Protein AF-A0A2T6ZZ09-F1 (afdb_monomer)

InterPro domains:
  IPR036291 NAD(P)-binding domain superfamily [SSF51735] (23-101)

Mean predicted aligned error: 7.61 Å

Sequence (101 aa):
GSFIATAKMSGHITIIPELQTTAIHSVKGLSVQWAGLPRANSVNEGYLESENSPSSKFSVFRSRSQSCSRERLVNELKGAYLYLASDAAAYTTGTDIIVEG

Organism: Tuber borchii (NCBI:txid42251)

Structure (mmCIF, N/CA/C/O backbone):
data_AF-A0A2T6ZZ09-F1
#
_entry.id   AF-A0A2T6ZZ09-F1
#
loop_
_atom_site.group_PDB
_atom_site.id
_atom_site.type_symbol
_atom_site.label_atom_id
_atom_site.label_alt_id
_atom_site.label_comp_id
_atom_site.label_asym_id
_atom_site.label_entity_id
_atom_site.label_seq_id
_atom_site.pdbx_PDB_ins_code
_atom_site.Cartn_x
_atom_site.Cartn_y
_atom_site.Cartn_z
_atom_site.occupancy
_atom_site.B_iso_or_equiv
_atom_site.auth_seq_id
_atom_site.auth_comp_id
_atom_site.auth_asym_id
_atom_site.auth_atom_id
_atom_site.pdbx_PDB_model_num
ATOM 1 N N . GLY A 1 1 ? -11.482 4.570 1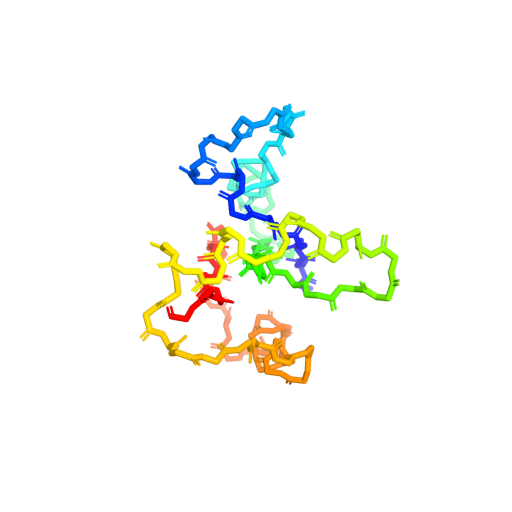0.498 1.00 84.56 1 GLY A N 1
ATOM 2 C CA . GLY A 1 1 ? -11.012 5.296 9.296 1.00 84.56 1 GLY A CA 1
ATOM 3 C C . GLY A 1 1 ? -9.772 4.628 8.731 1.00 84.56 1 GLY A C 1
ATOM 4 O O . GLY A 1 1 ? -9.139 3.860 9.453 1.00 84.56 1 GLY A O 1
ATOM 5 N N . SER A 1 2 ? -9.441 4.885 7.465 1.00 90.06 2 SER A N 1
ATOM 6 C CA . SER A 1 2 ? -8.227 4.371 6.816 1.00 90.06 2 SER A CA 1
ATOM 7 C C . SER A 1 2 ? -7.500 5.516 6.117 1.00 90.06 2 SER A C 1
ATOM 9 O O . SER A 1 2 ? -8.103 6.235 5.323 1.00 90.06 2 SER A O 1
ATOM 11 N N . PHE A 1 3 ? -6.233 5.708 6.459 1.00 91.75 3 PHE A N 1
ATOM 12 C CA . PHE A 1 3 ? -5.316 6.641 5.828 1.00 91.75 3 PHE A CA 1
ATOM 13 C C . PHE A 1 3 ? -4.332 5.850 4.974 1.00 91.75 3 PHE A C 1
ATOM 15 O O . PHE A 1 3 ? -3.683 4.918 5.455 1.00 91.75 3 PHE A O 1
ATOM 22 N N . ILE A 1 4 ? -4.235 6.232 3.705 1.00 93.06 4 ILE A N 1
ATOM 23 C CA . ILE A 1 4 ? -3.389 5.564 2.724 1.00 93.06 4 ILE A CA 1
ATOM 24 C C . ILE A 1 4 ? -2.535 6.634 2.057 1.00 93.06 4 ILE A C 1
ATOM 26 O O . ILE A 1 4 ? -3.071 7.542 1.424 1.00 93.06 4 ILE A O 1
ATOM 30 N N . ALA A 1 5 ? -1.219 6.533 2.210 1.00 91.50 5 ALA A N 1
ATOM 31 C CA . ALA A 1 5 ? -0.268 7.404 1.534 1.00 91.50 5 ALA A CA 1
ATOM 32 C C . ALA A 1 5 ? 0.281 6.725 0.276 1.00 91.50 5 ALA A C 1
ATOM 34 O O . ALA A 1 5 ? 0.653 5.551 0.303 1.00 91.50 5 ALA A O 1
ATOM 35 N N . THR A 1 6 ? 0.389 7.475 -0.815 1.00 88.69 6 THR A N 1
ATOM 36 C CA . THR A 1 6 ? 1.121 7.026 -2.001 1.00 88.69 6 THR A CA 1
ATOM 37 C C . THR A 1 6 ? 2.613 7.224 -1.756 1.00 88.69 6 THR A C 1
ATOM 39 O O . THR A 1 6 ? 3.070 8.343 -1.515 1.00 88.69 6 THR A O 1
ATOM 42 N N . ALA A 1 7 ? 3.364 6.129 -1.769 1.00 86.81 7 ALA A N 1
ATOM 43 C CA . ALA A 1 7 ? 4.813 6.110 -1.660 1.00 86.81 7 ALA A CA 1
ATOM 44 C C . ALA A 1 7 ? 5.441 5.751 -3.013 1.00 86.81 7 ALA A C 1
ATOM 46 O O . ALA A 1 7 ? 4.768 5.293 -3.933 1.00 86.81 7 ALA A O 1
ATOM 47 N N . LYS A 1 8 ? 6.751 5.962 -3.119 1.00 79.38 8 LYS A N 1
ATOM 48 C CA . LYS A 1 8 ? 7.551 5.623 -4.297 1.00 79.38 8 LYS A CA 1
ATOM 49 C C . LYS A 1 8 ? 8.670 4.660 -3.923 1.00 79.38 8 LYS A C 1
ATOM 51 O O . LYS A 1 8 ? 9.115 4.652 -2.773 1.00 79.38 8 LYS A O 1
ATOM 56 N N . MET A 1 9 ? 9.195 3.956 -4.927 1.00 76.00 9 MET A N 1
ATOM 57 C CA . MET A 1 9 ? 10.357 3.064 -4.818 1.00 76.00 9 MET A CA 1
ATOM 58 C C . MET A 1 9 ? 11.563 3.734 -4.156 1.00 76.00 9 MET A C 1
ATOM 60 O O . MET A 1 9 ? 12.321 3.084 -3.437 1.00 76.00 9 MET A O 1
ATOM 64 N N . SER A 1 10 ? 11.706 5.051 -4.354 1.00 72.00 10 SER A N 1
ATOM 65 C CA . SER A 1 10 ? 12.736 5.882 -3.721 1.00 72.00 10 SER A CA 1
ATOM 66 C C . SER A 1 10 ? 12.736 5.788 -2.187 1.00 72.00 10 SER A C 1
ATOM 68 O O . SER A 1 10 ? 13.737 6.097 -1.547 1.00 72.00 10 SER A O 1
ATOM 70 N N . GLY A 1 11 ? 11.634 5.319 -1.591 1.00 74.38 11 GLY A N 1
ATOM 71 C CA . GLY A 1 11 ? 11.511 5.005 -0.173 1.00 74.38 11 GLY A CA 1
ATOM 72 C C . GLY A 1 11 ? 12.242 3.740 0.293 1.00 74.38 11 GLY A C 1
ATOM 73 O O . GLY A 1 11 ? 12.577 3.655 1.473 1.00 74.38 11 GLY A O 1
ATOM 74 N N . HIS A 1 12 ? 12.496 2.785 -0.606 1.00 77.44 12 HIS A N 1
ATOM 75 C CA . HIS A 1 12 ? 13.224 1.538 -0.323 1.00 77.44 12 HIS A CA 1
ATOM 76 C C . HIS A 1 12 ? 14.632 1.533 -0.903 1.00 77.44 12 HIS A C 1
ATOM 78 O O . HIS A 1 12 ? 15.544 0.966 -0.306 1.00 77.44 12 HIS A O 1
ATOM 84 N N . ILE A 1 13 ? 14.808 2.141 -2.076 1.00 76.94 13 ILE A N 1
ATOM 85 C CA . ILE A 1 13 ? 16.068 2.156 -2.817 1.00 76.94 13 ILE A CA 1
ATOM 86 C C . ILE A 1 13 ? 16.376 3.590 -3.221 1.00 76.94 13 ILE A C 1
ATOM 88 O O . ILE A 1 13 ? 15.548 4.269 -3.817 1.00 76.94 13 ILE A O 1
ATOM 92 N N . THR A 1 14 ? 17.595 4.048 -2.957 1.00 75.31 14 THR A N 1
ATOM 93 C CA . THR A 1 14 ? 18.027 5.388 -3.360 1.00 75.31 14 THR A CA 1
ATOM 94 C C . THR A 1 14 ? 18.247 5.450 -4.872 1.00 75.31 14 THR A C 1
ATOM 96 O O . THR A 1 14 ? 19.156 4.809 -5.400 1.00 75.31 14 THR A O 1
ATOM 99 N N . ILE A 1 15 ? 17.441 6.250 -5.574 1.00 68.88 15 ILE A N 1
ATOM 100 C CA . ILE A 1 15 ? 17.554 6.464 -7.022 1.00 68.88 15 ILE A CA 1
ATOM 101 C C . ILE A 1 15 ? 18.306 7.773 -7.270 1.00 68.88 15 ILE A C 1
ATOM 103 O O . ILE A 1 15 ? 17.800 8.853 -6.991 1.00 68.88 15 ILE A O 1
ATOM 107 N N . ILE A 1 16 ? 19.507 7.708 -7.839 1.00 70.88 16 ILE A N 1
ATOM 108 C CA . ILE A 1 16 ? 20.256 8.907 -8.249 1.00 70.88 16 ILE A CA 1
ATOM 109 C C . ILE A 1 16 ? 19.733 9.360 -9.626 1.00 70.88 16 ILE A C 1
ATOM 111 O O . ILE A 1 16 ? 19.642 8.515 -10.520 1.00 70.88 16 ILE A O 1
ATOM 115 N N . PRO A 1 17 ? 19.406 10.652 -9.857 1.00 66.56 17 PRO A N 1
ATOM 116 C CA . PRO A 1 17 ? 19.641 11.837 -9.014 1.00 66.56 17 PRO A CA 1
ATOM 117 C C . PRO A 1 17 ? 18.435 12.298 -8.163 1.00 66.56 17 PRO A C 1
ATOM 119 O O . PRO A 1 17 ? 18.463 13.404 -7.627 1.00 66.56 17 PRO A O 1
ATOM 122 N N . GLU A 1 18 ? 17.354 11.519 -8.069 1.00 65.06 18 GLU A N 1
ATOM 123 C CA . GLU A 1 18 ? 16.151 11.917 -7.324 1.00 65.06 18 GLU A CA 1
ATOM 124 C C . GLU A 1 18 ? 16.351 11.802 -5.803 1.00 65.06 18 GLU A C 1
ATOM 126 O O . GLU A 1 18 ? 16.313 10.724 -5.217 1.00 65.06 18 GLU A O 1
ATOM 131 N N . LEU A 1 19 ? 16.512 12.947 -5.137 1.00 62.69 19 LEU A N 1
ATOM 132 C CA . LEU A 1 19 ? 16.569 13.054 -3.677 1.00 62.69 19 LEU A CA 1
ATOM 133 C C . LEU A 1 19 ? 15.152 13.253 -3.115 1.00 62.69 19 LEU A C 1
ATOM 135 O O . LEU A 1 19 ? 14.716 14.382 -2.898 1.00 62.69 19 LEU A O 1
ATOM 139 N N . GLN A 1 20 ? 14.404 12.165 -2.924 1.00 65.12 20 GLN A N 1
ATOM 140 C CA . GLN A 1 20 ? 13.058 12.198 -2.335 1.00 65.12 20 GLN A CA 1
ATOM 141 C C . GLN A 1 20 ? 13.069 11.673 -0.89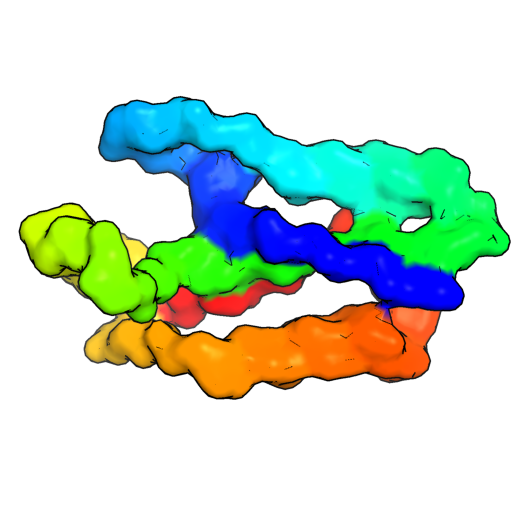5 1.00 65.12 20 GLN A C 1
ATOM 143 O O . GLN A 1 20 ? 13.779 10.725 -0.566 1.00 65.12 20 GLN A O 1
ATOM 148 N N . THR A 1 21 ? 12.274 12.299 -0.028 1.00 62.84 21 THR A N 1
ATOM 149 C CA . THR A 1 21 ? 12.063 11.862 1.356 1.00 62.84 21 THR A CA 1
ATOM 150 C C . THR A 1 21 ? 11.073 10.701 1.422 1.00 62.84 21 THR A C 1
ATOM 152 O O . THR A 1 21 ? 10.140 10.600 0.624 1.00 62.84 21 THR A O 1
ATOM 155 N N . THR A 1 22 ? 11.272 9.795 2.381 1.00 72.06 22 THR A N 1
ATOM 156 C CA . THR A 1 22 ? 10.534 8.530 2.423 1.00 72.06 22 THR A CA 1
ATOM 157 C C . THR A 1 22 ? 9.197 8.692 3.158 1.00 72.06 22 THR A C 1
ATOM 159 O O . THR A 1 22 ? 9.136 8.886 4.371 1.00 72.06 2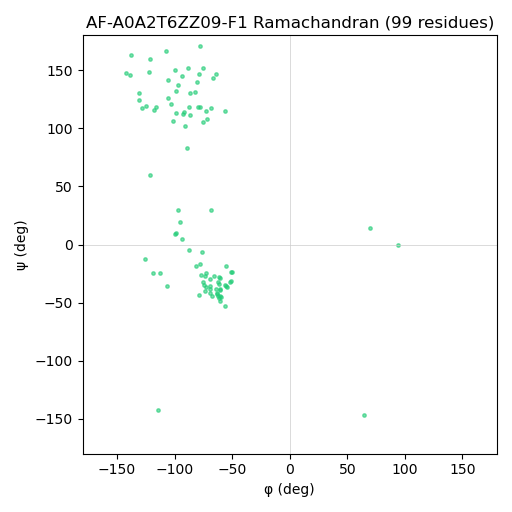2 THR A O 1
ATOM 162 N N . ALA A 1 23 ? 8.083 8.585 2.428 1.00 80.50 23 ALA A N 1
ATOM 163 C CA . ALA A 1 23 ? 6.746 8.558 3.037 1.00 80.50 23 ALA A CA 1
ATOM 164 C C . ALA A 1 23 ? 6.530 7.300 3.905 1.00 80.50 23 ALA A C 1
ATOM 166 O O . ALA A 1 23 ? 5.786 7.331 4.881 1.00 80.50 23 ALA A O 1
ATOM 167 N N . ILE A 1 24 ? 7.231 6.209 3.582 1.00 86.12 24 ILE A N 1
ATOM 168 C CA . ILE A 1 24 ? 7.101 4.890 4.218 1.00 86.12 24 ILE A CA 1
ATOM 169 C C . ILE A 1 24 ? 7.430 4.948 5.712 1.00 86.12 24 ILE A C 1
ATOM 171 O O . ILE A 1 24 ? 6.674 4.448 6.547 1.00 86.12 24 ILE A O 1
ATOM 175 N N . HIS A 1 25 ? 8.560 5.563 6.070 1.00 86.88 25 HIS A N 1
ATOM 176 C CA . HIS A 1 25 ? 8.980 5.618 7.469 1.00 86.88 25 HIS A CA 1
ATOM 177 C C . HIS A 1 25 ? 8.058 6.531 8.288 1.00 86.88 25 HIS A C 1
ATOM 179 O O . HIS A 1 25 ? 7.689 6.195 9.413 1.00 86.88 25 HIS A O 1
ATOM 185 N N . SER A 1 26 ? 7.615 7.641 7.691 1.00 87.94 26 SER A N 1
ATOM 186 C CA . SER A 1 26 ? 6.641 8.550 8.297 1.00 87.94 26 SER A CA 1
ATOM 187 C C . SER A 1 26 ? 5.320 7.843 8.605 1.00 87.94 26 SER A C 1
ATOM 189 O O . SER A 1 26 ? 4.809 7.970 9.713 1.00 87.94 26 SER A O 1
ATOM 191 N N . VAL A 1 27 ? 4.799 7.036 7.673 1.00 90.69 27 VAL A N 1
ATOM 192 C CA . VAL A 1 27 ? 3.566 6.254 7.872 1.00 90.69 27 VAL A CA 1
ATOM 193 C C . VAL A 1 27 ? 3.723 5.207 8.974 1.00 90.69 27 VAL A C 1
ATOM 195 O O . VAL A 1 27 ? 2.806 5.031 9.775 1.00 90.69 27 VAL A O 1
ATOM 198 N N . LYS A 1 28 ? 4.886 4.554 9.081 1.00 89.56 28 LYS A N 1
ATOM 199 C CA . LYS A 1 28 ? 5.165 3.634 10.195 1.00 89.56 28 LYS A CA 1
ATOM 200 C C . LYS A 1 28 ? 5.122 4.345 11.546 1.00 89.56 28 LYS A C 1
ATOM 202 O O . LYS A 1 28 ? 4.458 3.853 12.454 1.00 89.56 28 LYS A O 1
ATOM 207 N N . GLY A 1 29 ? 5.747 5.514 11.676 1.00 89.12 29 GLY A N 1
ATOM 208 C CA . GLY A 1 29 ? 5.649 6.319 12.901 1.00 89.12 29 GLY A CA 1
ATOM 209 C C . GLY A 1 29 ? 4.205 6.731 13.211 1.00 89.12 29 GLY A C 1
ATOM 210 O O . GLY A 1 29 ? 3.728 6.563 14.335 1.00 89.12 29 GLY A O 1
ATOM 211 N N . LEU A 1 30 ? 3.478 7.176 12.184 1.00 88.94 30 LEU A N 1
ATOM 212 C CA . LEU A 1 30 ? 2.073 7.570 12.279 1.00 88.94 30 LEU A CA 1
ATOM 213 C C . LEU A 1 30 ? 1.176 6.412 12.743 1.00 88.94 30 LEU A C 1
ATOM 215 O O . LEU A 1 30 ? 0.268 6.620 13.540 1.00 88.94 30 LEU A O 1
ATOM 219 N N . SER A 1 31 ? 1.451 5.185 12.290 1.00 89.69 31 SER A N 1
ATOM 220 C CA . SER A 1 31 ? 0.676 3.994 12.660 1.00 89.69 31 SER A CA 1
ATOM 221 C C . SER A 1 31 ? 0.726 3.685 14.158 1.00 89.69 31 SER A C 1
ATOM 223 O O . SER A 1 31 ? -0.262 3.210 14.716 1.00 89.69 31 SER A O 1
ATOM 225 N N . VAL A 1 32 ? 1.845 4.003 14.818 1.00 89.31 32 VAL A N 1
ATOM 226 C CA . VAL A 1 32 ? 2.004 3.865 16.273 1.00 89.31 32 VAL A CA 1
ATOM 227 C C . VAL A 1 32 ? 1.335 5.032 16.990 1.00 89.31 32 VAL A C 1
ATOM 229 O O . VAL A 1 32 ? 0.623 4.827 17.969 1.00 89.31 32 VAL A O 1
ATOM 232 N N . GLN A 1 33 ? 1.515 6.258 16.489 1.00 89.00 33 GLN A N 1
ATOM 233 C CA . GLN A 1 33 ? 0.892 7.450 17.069 1.00 89.00 33 GLN A CA 1
ATOM 234 C C . GLN A 1 33 ? -0.641 7.382 17.026 1.00 89.00 33 GLN A C 1
ATOM 236 O O . GLN A 1 33 ? -1.314 7.881 17.925 1.00 89.00 33 GLN A O 1
ATOM 241 N N . TRP A 1 34 ? -1.193 6.764 15.984 1.00 88.94 34 TRP A N 1
ATOM 242 C CA . TRP A 1 34 ? -2.628 6.571 15.794 1.00 88.94 34 TRP A CA 1
ATOM 243 C C . TR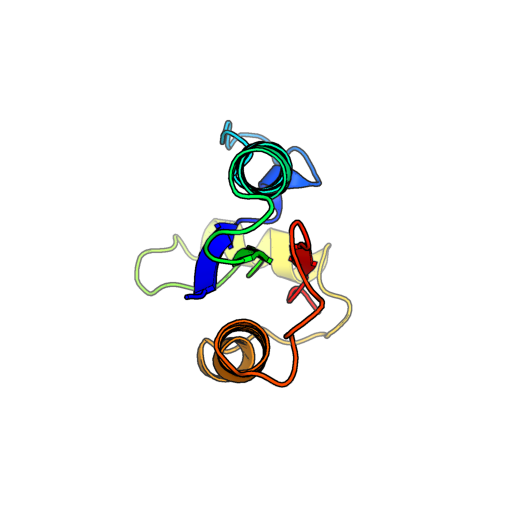P A 1 34 ? -3.120 5.208 16.285 1.00 88.94 34 TRP A C 1
ATOM 245 O O . TRP A 1 34 ? -4.205 4.774 15.896 1.00 88.94 34 TRP A O 1
ATOM 255 N N . ALA A 1 35 ? -2.365 4.529 17.154 1.00 78.00 35 ALA A N 1
ATOM 256 C CA . ALA A 1 35 ? -2.830 3.304 17.789 1.00 78.00 35 ALA A CA 1
ATOM 257 C C . ALA A 1 35 ? -4.162 3.565 18.528 1.00 78.00 35 ALA A C 1
ATOM 259 O O . ALA A 1 35 ? -4.222 4.350 19.471 1.00 78.00 35 ALA A O 1
ATOM 260 N N . GLY A 1 36 ? -5.245 2.932 18.059 1.00 72.62 36 GLY A N 1
ATOM 261 C CA . GLY A 1 36 ? -6.615 3.136 18.559 1.00 72.62 36 GLY A CA 1
ATOM 262 C C . GLY A 1 36 ? -7.467 4.169 17.796 1.00 72.62 36 GLY A C 1
ATOM 263 O O . GLY A 1 36 ? -8.629 4.358 18.144 1.00 72.62 36 GLY A O 1
ATOM 264 N N . LEU A 1 37 ? -6.927 4.817 16.756 1.00 82.62 37 LEU A N 1
ATOM 265 C CA . LEU A 1 37 ? -7.607 5.785 15.878 1.00 82.62 37 LEU A CA 1
ATOM 266 C C . LEU A 1 37 ? -7.704 5.213 14.425 1.00 82.62 37 LEU A C 1
ATOM 268 O O . LEU A 1 37 ? -7.995 4.018 14.300 1.00 82.62 37 LEU A O 1
ATOM 272 N N . PRO A 1 38 ? -7.567 5.966 13.296 1.00 84.44 38 PRO A N 1
ATOM 273 C CA . PRO A 1 38 ? -7.599 5.356 11.969 1.00 84.44 38 PRO A CA 1
ATOM 274 C C . PRO A 1 38 ? -6.294 4.613 11.650 1.00 84.44 38 PRO A C 1
ATOM 276 O O . PRO A 1 38 ? -5.212 4.982 12.099 1.00 84.44 38 PRO A O 1
ATOM 279 N N . ARG A 1 39 ? -6.406 3.584 10.807 1.00 90.56 39 ARG A N 1
ATOM 280 C CA . ARG A 1 39 ? -5.265 2.820 10.278 1.00 90.56 39 ARG A CA 1
ATOM 281 C C . ARG A 1 39 ? -4.429 3.711 9.361 1.00 90.56 39 ARG A C 1
ATOM 283 O O . ARG A 1 39 ? -5.014 4.493 8.616 1.00 90.56 39 ARG A O 1
ATOM 290 N N . ALA A 1 40 ? -3.106 3.564 9.370 1.00 92.38 40 ALA A N 1
ATOM 291 C CA . ALA A 1 40 ? -2.203 4.306 8.487 1.00 92.38 40 ALA A CA 1
ATOM 292 C C . ALA A 1 40 ? -1.319 3.334 7.704 1.00 92.38 40 ALA A C 1
ATOM 294 O O . ALA A 1 40 ? -0.568 2.579 8.310 1.00 92.38 40 ALA A O 1
ATOM 295 N N . ASN A 1 41 ? -1.409 3.347 6.375 1.00 93.56 41 ASN A N 1
ATOM 296 C CA . ASN A 1 41 ? -0.659 2.453 5.489 1.00 93.56 41 ASN A CA 1
ATOM 297 C C . ASN A 1 41 ? -0.117 3.213 4.274 1.00 93.56 41 ASN A C 1
ATOM 299 O O . ASN A 1 41 ? -0.576 4.317 3.970 1.00 93.56 41 ASN A O 1
ATOM 303 N N . SER A 1 42 ? 0.851 2.627 3.574 1.00 92.50 42 SER A N 1
ATOM 304 C CA . SER A 1 42 ? 1.360 3.151 2.309 1.00 92.50 42 SER A CA 1
ATOM 305 C C . SER A 1 42 ? 1.219 2.145 1.170 1.00 92.50 42 SER A C 1
ATOM 307 O O . SER A 1 42 ? 1.259 0.930 1.370 1.00 92.50 42 SER A O 1
ATOM 309 N N . VAL A 1 43 ? 1.013 2.669 -0.036 1.00 91.50 43 VAL A N 1
ATOM 310 C CA . VAL A 1 43 ? 1.070 1.906 -1.285 1.00 91.50 43 VAL A CA 1
ATOM 311 C C . VAL A 1 43 ? 2.213 2.468 -2.099 1.00 91.50 43 VAL A C 1
ATOM 313 O O . VAL A 1 43 ? 2.192 3.644 -2.462 1.00 91.50 43 VAL A O 1
ATOM 316 N N . ASN A 1 44 ? 3.195 1.628 -2.383 1.00 87.94 44 ASN A N 1
ATOM 317 C CA . ASN A 1 44 ? 4.298 1.967 -3.249 1.00 87.94 44 ASN A CA 1
ATOM 318 C C . ASN A 1 44 ? 3.979 1.549 -4.689 1.00 87.94 44 ASN A C 1
ATOM 320 O O . ASN A 1 44 ? 3.872 0.362 -5.001 1.00 87.94 44 ASN A O 1
ATOM 324 N N . GLU A 1 45 ? 3.814 2.547 -5.552 1.00 79.31 45 GLU A N 1
ATOM 325 C CA . GLU A 1 45 ? 3.430 2.380 -6.956 1.00 79.31 45 GLU A CA 1
ATOM 326 C C . GLU A 1 45 ? 4.610 2.159 -7.915 1.00 79.31 45 GLU A C 1
ATOM 328 O O . GLU A 1 45 ? 4.399 1.904 -9.101 1.00 79.31 45 GLU A O 1
ATOM 333 N N . GLY A 1 46 ? 5.849 2.238 -7.421 1.00 73.38 46 GLY A N 1
ATOM 334 C CA . GLY A 1 46 ? 7.038 2.113 -8.257 1.00 73.38 46 GLY A CA 1
ATOM 335 C C . GLY A 1 46 ? 7.180 3.231 -9.287 1.00 73.38 46 GLY A C 1
ATOM 336 O O . GLY A 1 46 ? 6.828 4.386 -9.045 1.00 73.38 46 GLY A O 1
ATOM 337 N N . TYR A 1 47 ? 7.747 2.884 -10.443 1.00 67.50 47 TYR A N 1
ATOM 338 C CA . TYR A 1 47 ? 7.903 3.802 -11.569 1.00 67.50 47 TYR A CA 1
ATOM 339 C C . TYR A 1 47 ? 6.681 3.695 -12.490 1.00 67.50 47 TYR A C 1
ATOM 341 O O . TYR A 1 47 ? 6.556 2.742 -13.261 1.00 67.50 47 TYR A O 1
ATOM 349 N N . LEU A 1 48 ? 5.769 4.662 -12.386 1.00 67.81 48 LEU A N 1
ATOM 350 C CA . LEU A 1 48 ? 4.567 4.746 -13.214 1.00 67.81 48 LEU A CA 1
ATOM 351 C C . LEU A 1 48 ? 4.783 5.730 -14.373 1.00 67.81 48 LEU A C 1
ATOM 353 O O . LEU A 1 48 ? 5.242 6.855 -14.154 1.00 67.81 48 LEU A O 1
ATOM 357 N N . GLU A 1 49 ? 4.437 5.330 -15.599 1.00 60.47 49 GLU A N 1
ATOM 358 C CA . GLU A 1 49 ? 4.413 6.254 -16.735 1.00 60.47 49 GLU A CA 1
ATOM 359 C C . GLU A 1 49 ? 3.222 7.196 -16.559 1.00 60.47 49 GLU A C 1
ATOM 361 O O . GLU A 1 49 ? 2.059 6.806 -16.650 1.00 60.47 49 GLU A O 1
ATOM 366 N N . SER A 1 50 ? 3.520 8.447 -16.232 1.00 59.06 50 SER A N 1
ATOM 367 C CA . SER A 1 50 ? 2.546 9.532 -16.270 1.00 59.06 50 SER A CA 1
ATOM 368 C C . SER A 1 50 ? 2.749 10.311 -17.566 1.00 59.06 50 SER A C 1
ATOM 370 O O . SER A 1 50 ? 3.885 10.420 -18.034 1.00 59.06 50 SER A O 1
ATOM 372 N N . GLU A 1 51 ? 1.686 10.906 -18.113 1.00 55.97 51 GLU A N 1
ATOM 373 C CA . GLU A 1 51 ? 1.734 11.750 -19.325 1.00 55.97 51 GLU A CA 1
ATOM 374 C C . GLU A 1 51 ? 2.809 12.851 -19.263 1.00 55.97 51 GLU A C 1
ATOM 376 O O . GLU A 1 51 ? 3.302 13.300 -20.291 1.00 55.97 51 GLU A O 1
ATOM 381 N N . ASN A 1 52 ? 3.220 13.254 -18.057 1.00 57.31 52 ASN A N 1
ATOM 382 C CA . ASN A 1 52 ? 4.231 14.288 -17.832 1.00 57.31 52 ASN A CA 1
ATOM 383 C C . ASN A 1 52 ? 5.665 13.751 -17.654 1.00 57.31 52 ASN A C 1
ATOM 385 O O . ASN A 1 52 ? 6.570 14.518 -17.317 1.00 57.31 52 ASN A O 1
ATOM 389 N N . SER A 1 53 ? 5.897 12.445 -17.809 1.00 58.25 53 SER A N 1
ATOM 390 C CA . SER A 1 53 ? 7.220 11.850 -17.598 1.00 58.25 53 SER A CA 1
ATOM 391 C C . SER A 1 53 ? 8.079 11.910 -18.874 1.00 58.25 53 SER A C 1
ATOM 393 O O . SER A 1 53 ? 7.617 11.544 -19.953 1.00 58.25 53 SER A O 1
ATOM 395 N N . PRO A 1 54 ? 9.340 12.388 -18.803 1.00 57.50 54 PRO A N 1
ATOM 396 C CA . PRO A 1 54 ? 10.213 12.420 -19.969 1.00 57.50 54 PRO A CA 1
ATOM 397 C C . PRO A 1 54 ? 10.582 10.988 -20.376 1.00 57.50 54 PRO A C 1
ATOM 399 O O . PRO A 1 54 ? 11.264 10.275 -19.634 1.00 57.50 54 PRO A O 1
ATOM 402 N N . SER A 1 55 ? 10.170 10.601 -21.584 1.00 57.06 55 SER A N 1
ATOM 403 C CA . SER A 1 55 ? 10.317 9.262 -22.179 1.00 57.06 55 SER A CA 1
ATOM 404 C C . SER A 1 55 ? 11.736 8.669 -22.114 1.00 57.06 55 SER A C 1
ATOM 406 O O . SER A 1 55 ? 11.906 7.449 -22.102 1.00 57.06 55 SER A O 1
ATOM 408 N N . SER A 1 56 ? 12.777 9.504 -22.010 1.00 54.09 56 SER A N 1
ATOM 409 C CA . SER A 1 56 ? 14.173 9.053 -21.954 1.00 54.09 56 SER A CA 1
ATOM 410 C C . SER A 1 5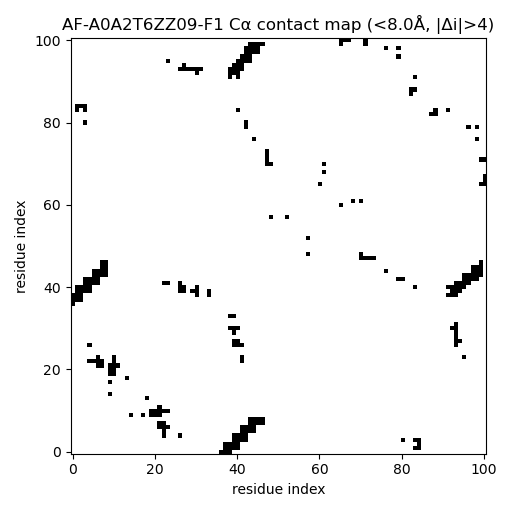6 ? 14.545 8.323 -20.656 1.00 54.09 56 SER A C 1
ATOM 412 O O . SER A 1 56 ? 15.298 7.350 -20.712 1.00 54.09 56 SER A O 1
ATOM 414 N N . LYS A 1 57 ? 13.996 8.721 -19.496 1.00 55.12 57 LYS A N 1
ATOM 415 C CA . LYS A 1 57 ? 14.282 8.066 -18.200 1.00 55.12 57 LYS A CA 1
ATOM 416 C C . LYS A 1 57 ? 13.603 6.702 -18.076 1.00 55.12 57 LYS A C 1
ATOM 418 O O . LYS A 1 57 ? 14.104 5.817 -17.384 1.00 55.12 57 LYS A O 1
ATOM 423 N N . PHE A 1 58 ? 12.490 6.534 -18.783 1.00 56.12 58 PHE A N 1
ATOM 424 C CA . PHE A 1 58 ? 11.640 5.354 -18.708 1.00 56.12 58 PHE A CA 1
ATOM 425 C C . PHE A 1 58 ? 12.318 4.110 -19.302 1.00 56.12 58 PHE A C 1
ATOM 427 O O . PHE A 1 58 ? 12.314 3.035 -18.704 1.00 56.12 58 PHE A O 1
ATOM 434 N N . SER A 1 59 ? 13.003 4.279 -20.437 1.00 54.94 59 SER A N 1
ATOM 435 C CA . SER A 1 59 ? 13.670 3.188 -21.165 1.00 54.94 59 SER A CA 1
ATOM 436 C C . SER A 1 59 ? 14.764 2.464 -20.361 1.00 54.94 59 SER A C 1
ATOM 438 O O . SER A 1 59 ? 14.871 1.238 -20.419 1.00 54.94 59 SER A O 1
ATOM 440 N N . VAL A 1 60 ? 15.551 3.202 -19.570 1.00 57.94 60 VAL A N 1
ATOM 441 C CA . VAL A 1 60 ? 16.660 2.648 -18.772 1.00 57.94 60 VAL A CA 1
ATOM 442 C C . VAL A 1 60 ? 16.140 1.847 -17.580 1.00 57.94 60 VAL A C 1
ATOM 444 O O . VAL A 1 60 ? 16.718 0.819 -17.228 1.00 57.94 60 VAL A O 1
ATOM 447 N N . PHE A 1 61 ? 15.042 2.295 -16.970 1.00 57.03 61 PHE A N 1
ATOM 448 C CA . PHE A 1 61 ? 14.425 1.609 -15.838 1.00 57.03 61 PHE A CA 1
ATOM 449 C C . PHE A 1 61 ? 13.690 0.333 -16.284 1.00 57.03 61 PHE A C 1
ATOM 451 O O . PHE A 1 61 ? 13.850 -0.722 -15.666 1.00 57.03 61 PHE A O 1
ATOM 458 N N . ARG A 1 62 ? 12.995 0.397 -17.431 1.00 57.00 62 ARG A N 1
ATOM 459 C CA . ARG A 1 62 ? 12.316 -0.737 -18.085 1.00 57.00 62 ARG A CA 1
ATOM 460 C C . ARG A 1 62 ? 13.256 -1.923 -18.342 1.00 57.00 62 ARG A C 1
ATOM 462 O O . ARG A 1 62 ? 12.849 -3.069 -18.217 1.00 57.00 62 ARG A O 1
ATOM 469 N N . SER A 1 63 ? 14.522 -1.658 -18.679 1.00 53.59 63 SER A N 1
ATOM 470 C CA . SER A 1 63 ? 15.509 -2.703 -18.994 1.00 53.59 63 SER A CA 1
ATOM 471 C C . SER A 1 63 ? 16.159 -3.359 -17.767 1.00 53.59 63 SER A C 1
ATOM 473 O O . SER A 1 63 ? 16.784 -4.408 -17.927 1.00 53.59 63 SER A O 1
ATOM 475 N N . ARG A 1 64 ? 16.098 -2.743 -16.579 1.00 54.69 64 ARG A N 1
ATOM 476 C CA . ARG A 1 64 ? 16.924 -3.146 -15.424 1.00 54.69 64 ARG A CA 1
ATOM 477 C C . ARG A 1 64 ? 16.143 -3.608 -14.199 1.00 54.69 64 ARG A C 1
ATOM 479 O O . ARG A 1 64 ? 16.717 -4.345 -13.405 1.00 54.69 64 ARG A O 1
ATOM 486 N N . SER A 1 65 ? 14.890 -3.184 -14.038 1.00 55.41 65 SER A N 1
ATOM 487 C CA . SER A 1 65 ? 14.243 -3.224 -12.717 1.00 55.41 65 SER A CA 1
ATOM 488 C C . SER A 1 65 ? 12.901 -3.956 -12.656 1.00 55.41 65 SER A C 1
ATOM 490 O O . SER A 1 65 ? 12.426 -4.201 -11.554 1.00 55.41 65 SER A O 1
ATOM 492 N N . GLN A 1 66 ? 12.273 -4.296 -13.786 1.00 59.19 66 GLN A N 1
ATOM 493 C CA . GLN A 1 66 ? 10.946 -4.926 -13.789 1.00 59.19 66 GLN A CA 1
ATOM 494 C C . GLN A 1 66 ? 11.041 -6.430 -14.062 1.00 59.19 66 GLN A C 1
ATOM 496 O O . GLN A 1 66 ? 11.533 -6.849 -15.111 1.00 59.19 66 GLN A O 1
ATOM 501 N N . SER A 1 67 ? 10.545 -7.239 -13.120 1.00 56.28 67 SER A N 1
ATOM 502 C CA . SER A 1 67 ? 10.482 -8.701 -13.273 1.00 56.28 67 SER A CA 1
ATOM 503 C C . SER A 1 67 ? 9.372 -9.097 -14.246 1.00 56.28 67 SER A C 1
ATOM 505 O O . SER A 1 67 ? 9.518 -10.029 -15.036 1.00 56.28 67 SER A O 1
ATOM 507 N N . CYS A 1 68 ? 8.273 -8.340 -14.243 1.00 57.34 68 CYS A N 1
ATOM 508 C CA . CYS A 1 68 ? 7.292 -8.370 -15.318 1.00 57.34 68 CYS A CA 1
ATOM 509 C C . CYS A 1 68 ? 7.831 -7.565 -16.503 1.00 57.34 68 CYS A C 1
ATOM 511 O O . CYS A 1 68 ? 8.007 -6.360 -16.394 1.00 57.34 68 CYS A O 1
ATOM 513 N N . SER A 1 69 ? 8.044 -8.188 -17.663 1.00 60.59 69 SER A N 1
ATOM 514 C CA . SER A 1 69 ? 8.512 -7.519 -18.894 1.00 60.59 69 SER A CA 1
ATOM 515 C C . SER A 1 69 ? 7.487 -6.547 -19.519 1.00 60.59 69 SER A C 1
ATOM 517 O O . SER A 1 69 ? 7.439 -6.386 -20.739 1.00 60.59 69 SER A O 1
ATOM 519 N N . ARG A 1 70 ? 6.622 -5.934 -18.705 1.00 66.25 70 ARG A N 1
ATOM 520 C CA . ARG A 1 70 ? 5.551 -5.020 -19.091 1.00 66.25 70 ARG A CA 1
ATOM 521 C C . ARG A 1 70 ? 5.424 -3.899 -18.067 1.00 66.25 70 ARG A C 1
ATOM 523 O O . ARG A 1 70 ? 5.561 -4.118 -16.869 1.00 66.25 70 ARG A O 1
ATOM 530 N N . GLU A 1 71 ? 5.040 -2.730 -18.558 1.00 63.62 71 GLU A N 1
ATOM 531 C CA . GLU A 1 71 ? 4.596 -1.621 -17.727 1.00 63.62 71 GLU A CA 1
ATOM 532 C C . GLU A 1 71 ? 3.318 -1.923 -16.957 1.00 63.62 71 GLU A C 1
ATOM 534 O O . GLU A 1 71 ? 2.405 -2.625 -17.419 1.00 63.62 71 GLU A O 1
ATOM 539 N N . ARG A 1 72 ? 3.272 -1.326 -15.769 1.00 66.31 72 ARG A N 1
ATOM 540 C CA . ARG A 1 72 ? 2.110 -1.348 -14.902 1.00 66.31 72 ARG A CA 1
ATOM 541 C C . ARG A 1 72 ? 1.101 -0.302 -15.352 1.00 66.31 72 ARG A C 1
ATOM 543 O O . ARG A 1 72 ? 1.465 0.822 -15.686 1.00 66.31 72 ARG A O 1
ATOM 550 N N . LEU A 1 73 ? -0.178 -0.655 -15.314 1.00 74.00 73 LEU A N 1
ATOM 551 C CA . LEU A 1 73 ? -1.272 0.277 -15.576 1.00 74.00 73 LEU A CA 1
ATOM 552 C C . LEU A 1 73 ? -1.774 0.869 -14.257 1.00 74.00 73 LEU A C 1
ATOM 554 O O . LEU A 1 73 ? -1.910 0.151 -13.269 1.00 74.00 73 LEU A O 1
ATOM 558 N N . VAL A 1 74 ? -2.183 2.143 -14.253 1.00 76.25 74 VAL A N 1
ATOM 559 C CA . VAL A 1 74 ? -2.820 2.793 -13.080 1.00 76.25 74 VAL A CA 1
ATOM 560 C C . VAL A 1 74 ? -3.997 1.970 -12.540 1.00 76.25 74 VAL A C 1
ATOM 562 O O . VAL A 1 74 ? -4.259 1.919 -11.340 1.00 76.25 74 VAL A O 1
ATOM 565 N N . ASN A 1 75 ? -4.699 1.262 -13.427 1.00 82.94 75 ASN A N 1
ATOM 566 C CA . ASN A 1 75 ? -5.807 0.385 -13.062 1.00 82.94 75 ASN A CA 1
ATOM 567 C C . ASN A 1 75 ? -5.402 -0.772 -12.134 1.00 82.94 75 ASN A C 1
ATOM 569 O O . ASN A 1 75 ? -6.232 -1.219 -11.346 1.00 82.94 75 ASN A O 1
ATOM 573 N N . GLU A 1 76 ? -4.153 -1.227 -12.188 1.00 83.69 76 GLU A N 1
ATOM 574 C CA . GLU A 1 76 ? -3.645 -2.350 -11.392 1.00 83.69 76 GLU A CA 1
ATOM 575 C C . GLU A 1 76 ? -3.342 -1.942 -9.938 1.00 83.69 76 GLU A C 1
ATOM 577 O O . GLU A 1 76 ? -3.281 -2.799 -9.060 1.00 83.69 76 GLU A O 1
ATOM 582 N N . LEU A 1 77 ? -3.235 -0.638 -9.645 1.00 85.69 77 LEU A N 1
ATOM 583 C CA . LEU A 1 77 ? -3.062 -0.115 -8.281 1.00 85.69 77 LEU A CA 1
ATOM 584 C C . LEU A 1 77 ? -4.367 -0.120 -7.477 1.00 85.69 77 LEU A C 1
ATOM 586 O O . LEU A 1 77 ? -4.345 -0.215 -6.249 1.00 85.69 77 LEU A O 1
ATOM 590 N N . LYS A 1 78 ? -5.517 -0.051 -8.159 1.00 90.38 78 LYS A N 1
ATOM 591 C CA . LYS A 1 78 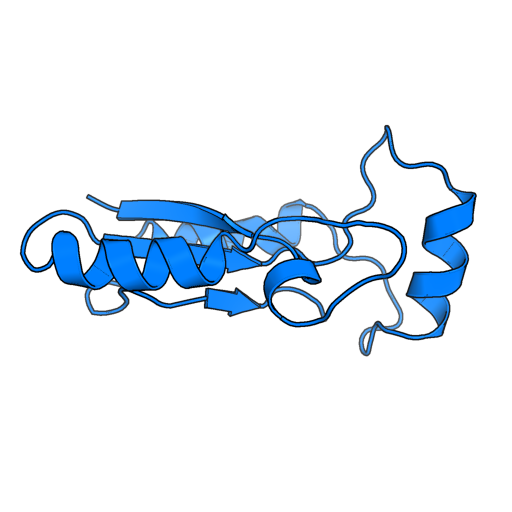? -6.844 0.082 -7.532 1.00 90.38 78 LYS A CA 1
ATOM 592 C C . LYS A 1 78 ? -7.123 -1.022 -6.511 1.00 90.38 78 LYS A C 1
ATOM 594 O O . LYS A 1 78 ? -7.722 -0.745 -5.478 1.00 90.38 78 LYS A O 1
ATOM 599 N N . GLY A 1 79 ? -6.653 -2.245 -6.768 1.00 91.12 79 GLY A N 1
ATOM 600 C CA . GLY A 1 79 ? 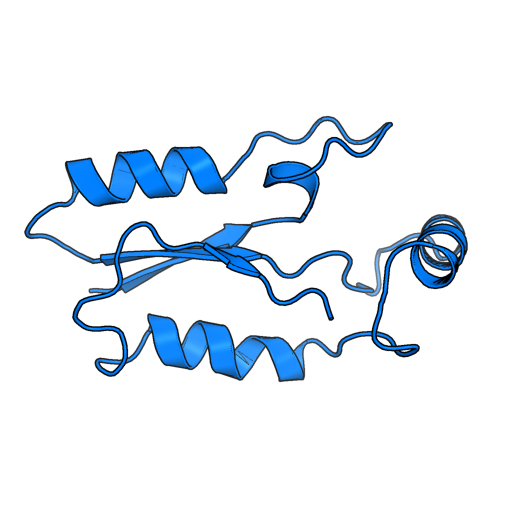-6.817 -3.377 -5.852 1.00 91.12 79 GLY A CA 1
ATOM 601 C C . GLY A 1 79 ? -6.112 -3.175 -4.508 1.00 91.12 79 GLY A C 1
ATOM 602 O O . GLY A 1 79 ? -6.703 -3.450 -3.467 1.00 91.12 79 GLY A O 1
ATOM 603 N N . ALA A 1 80 ? -4.890 -2.631 -4.512 1.00 91.88 80 ALA A N 1
ATOM 604 C CA . ALA A 1 80 ? -4.133 -2.371 -3.286 1.00 91.88 80 ALA A CA 1
ATOM 605 C C . ALA A 1 80 ? -4.790 -1.270 -2.439 1.00 91.88 80 ALA A C 1
ATOM 607 O O . ALA A 1 80 ? -4.967 -1.433 -1.231 1.00 91.88 80 ALA A O 1
ATOM 608 N N . TYR A 1 81 ? -5.227 -0.182 -3.083 1.00 92.38 81 TYR A N 1
ATOM 609 C CA . TYR A 1 81 ? -5.978 0.879 -2.409 1.00 92.38 81 TYR A CA 1
ATOM 610 C C . TYR A 1 81 ? -7.314 0.376 -1.866 1.00 92.38 81 TYR A C 1
ATOM 612 O O . TYR A 1 81 ? -7.660 0.686 -0.729 1.00 92.38 81 TYR A O 1
ATOM 620 N N . LEU A 1 82 ? -8.049 -0.431 -2.638 1.00 94.19 82 LEU A N 1
ATOM 621 C CA . LEU A 1 82 ? -9.318 -1.005 -2.198 1.00 94.19 82 LEU A CA 1
ATOM 622 C C . LEU A 1 82 ? -9.125 -1.926 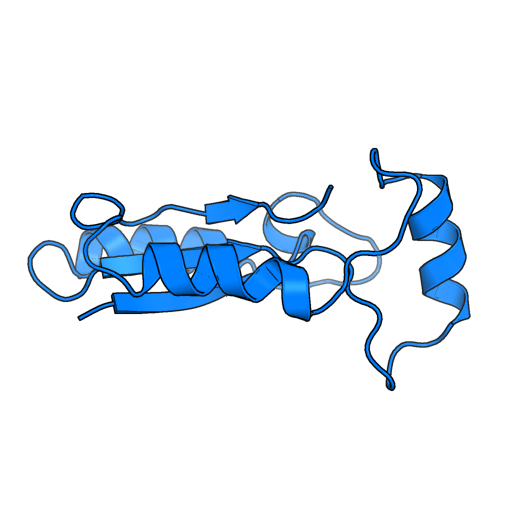-0.988 1.00 94.19 82 LEU A C 1
ATOM 624 O O . LEU A 1 82 ? -9.877 -1.814 -0.023 1.00 94.19 82 LEU A O 1
ATOM 628 N N . TYR A 1 83 ? -8.099 -2.784 -1.001 1.00 93.56 83 TYR A N 1
ATOM 629 C CA . TYR A 1 83 ? -7.768 -3.652 0.128 1.00 93.56 83 TYR A CA 1
ATOM 630 C C . TYR A 1 83 ? -7.536 -2.839 1.408 1.00 93.56 83 TYR A C 1
ATOM 632 O O . TYR A 1 83 ? -8.215 -3.075 2.407 1.00 93.56 83 TYR A O 1
ATOM 640 N N . LEU A 1 84 ? -6.658 -1.831 1.356 1.00 92.81 84 LEU A N 1
ATOM 641 C CA . LEU A 1 84 ? -6.326 -0.988 2.510 1.00 92.81 84 LEU A CA 1
ATOM 642 C C . LEU A 1 84 ? -7.476 -0.074 2.955 1.00 92.81 84 LEU A C 1
ATOM 644 O O . LEU A 1 84 ? -7.576 0.266 4.137 1.00 92.81 84 LEU A O 1
ATOM 648 N N . ALA A 1 85 ? -8.338 0.347 2.031 1.00 92.88 85 ALA A N 1
ATOM 649 C CA . ALA A 1 85 ? -9.511 1.155 2.350 1.00 92.88 85 ALA A CA 1
ATOM 650 C C . ALA A 1 85 ? -10.618 0.314 3.002 1.00 92.88 85 ALA A C 1
ATOM 652 O O . ALA A 1 85 ? -11.351 0.818 3.853 1.00 92.88 85 ALA A O 1
ATOM 653 N N . SER A 1 86 ? -10.726 -0.960 2.620 1.00 92.94 86 SER A N 1
ATOM 654 C CA . SER A 1 86 ? -11.758 -1.880 3.098 1.00 92.94 86 SER A CA 1
ATOM 655 C C . SER A 1 86 ? -11.486 -2.440 4.502 1.00 92.94 86 SER A C 1
ATOM 657 O O . SER A 1 86 ? -10.398 -2.309 5.077 1.00 92.94 86 SER A O 1
ATOM 659 N N . ASP A 1 87 ? -12.485 -3.126 5.053 1.00 90.06 87 ASP A N 1
ATOM 660 C CA . ASP A 1 87 ? -12.362 -3.864 6.314 1.00 90.06 87 ASP A CA 1
ATOM 661 C C . ASP A 1 87 ? -11.604 -5.193 6.161 1.00 90.06 87 ASP A C 1
ATOM 663 O O . ASP A 1 87 ? -11.240 -5.806 7.162 1.00 90.06 87 ASP A O 1
ATOM 667 N N . ALA A 1 88 ? -11.260 -5.610 4.934 1.00 91.81 88 ALA A N 1
ATOM 668 C CA . ALA A 1 88 ? -10.390 -6.770 4.717 1.00 91.81 88 ALA A CA 1
ATOM 669 C C . ALA A 1 88 ? -8.998 -6.573 5.347 1.00 91.81 88 ALA A C 1
ATOM 671 O O . ALA A 1 88 ? -8.372 -7.531 5.789 1.00 91.81 88 ALA A O 1
ATOM 672 N N . ALA A 1 89 ? -8.542 -5.321 5.446 1.00 90.56 89 ALA A N 1
ATOM 673 C CA . ALA A 1 89 ? -7.285 -4.932 6.075 1.00 90.56 89 ALA A CA 1
ATOM 674 C C . ALA A 1 89 ? -7.469 -4.451 7.531 1.00 90.56 89 ALA A C 1
ATOM 676 O O . ALA A 1 89 ? -6.761 -3.547 7.984 1.00 90.56 89 ALA A O 1
ATOM 677 N N . ALA A 1 90 ? -8.470 -4.953 8.269 1.00 87.94 90 ALA A N 1
ATOM 678 C CA . ALA A 1 90 ? -8.819 -4.444 9.606 1.00 87.94 90 ALA A CA 1
ATOM 679 C C . ALA A 1 90 ? -7.645 -4.475 10.601 1.00 87.94 90 ALA A C 1
ATOM 681 O O . ALA A 1 90 ? -7.500 -3.562 11.409 1.00 87.94 90 ALA A O 1
ATOM 682 N N . TYR A 1 91 ? -6.779 -5.486 10.501 1.00 88.88 91 TYR A N 1
ATOM 683 C CA . TYR A 1 91 ? -5.595 -5.635 11.352 1.00 88.88 91 TYR A CA 1
ATOM 684 C C . TYR A 1 91 ? -4.295 -5.163 10.678 1.00 88.88 91 TYR A C 1
ATOM 686 O O . TYR A 1 91 ? -3.199 -5.392 11.182 1.00 88.88 91 TYR A O 1
ATOM 694 N N . THR A 1 92 ? -4.391 -4.517 9.515 1.00 90.56 92 THR A N 1
ATOM 695 C CA . THR A 1 92 ? -3.228 -4.067 8.745 1.00 90.56 92 THR A CA 1
ATOM 696 C C . THR A 1 92 ? -3.015 -2.566 8.960 1.00 90.56 92 THR A C 1
ATOM 698 O O . THR A 1 92 ? -3.775 -1.735 8.459 1.00 90.56 92 THR A O 1
ATOM 701 N N . THR A 1 93 ? -1.986 -2.216 9.733 1.00 91.31 93 THR A N 1
ATOM 702 C CA . THR A 1 93 ? -1.551 -0.835 9.998 1.00 91.31 93 THR A CA 1
ATOM 703 C C . THR A 1 93 ? -0.023 -0.763 9.979 1.00 91.31 93 THR A C 1
ATOM 705 O O . THR A 1 93 ? 0.645 -1.729 10.348 1.00 9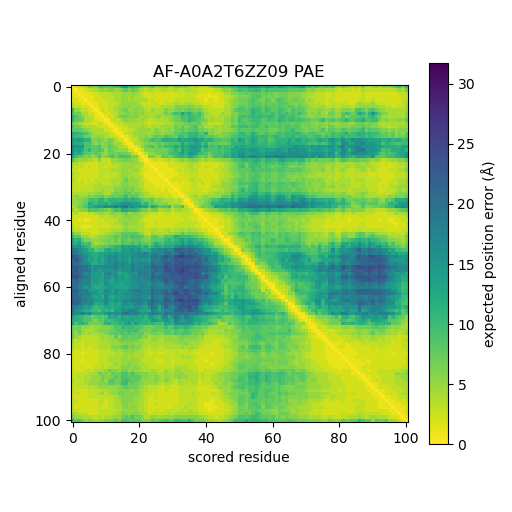1.31 93 THR A O 1
ATOM 708 N N . GLY A 1 94 ? 0.537 0.353 9.520 1.00 90.69 94 GLY A N 1
ATOM 709 C CA . GLY A 1 94 ? 1.979 0.546 9.357 1.00 90.69 94 GLY A CA 1
ATOM 710 C C . GLY A 1 94 ? 2.596 -0.280 8.226 1.00 90.69 94 GLY A C 1
ATOM 711 O O . GLY A 1 94 ? 3.821 -0.424 8.179 1.00 90.69 94 GLY A O 1
ATOM 712 N N . THR A 1 95 ? 1.773 -0.844 7.334 1.00 92.38 95 THR A N 1
ATOM 713 C CA . THR A 1 95 ? 2.265 -1.652 6.215 1.00 92.38 95 THR A CA 1
ATOM 714 C C . THR A 1 95 ? 2.576 -0.796 4.997 1.00 92.38 95 THR A C 1
ATOM 716 O O . THR A 1 95 ? 1.940 0.236 4.772 1.00 92.38 95 THR A O 1
ATOM 719 N N . ASP A 1 96 ? 3.524 -1.273 4.198 1.00 91.69 96 ASP A N 1
ATOM 720 C CA . ASP A 1 96 ? 3.821 -0.749 2.873 1.00 91.69 96 ASP A CA 1
ATOM 721 C C . ASP A 1 96 ? 3.578 -1.848 1.839 1.00 91.69 96 ASP A C 1
ATOM 723 O O . ASP A 1 96 ? 4.232 -2.892 1.868 1.00 91.69 96 ASP A O 1
ATOM 727 N N . ILE A 1 97 ? 2.603 -1.635 0.955 1.00 91.69 97 ILE A N 1
ATOM 728 C CA . ILE A 1 97 ? 2.298 -2.575 -0.125 1.00 91.69 97 ILE A CA 1
ATOM 729 C C . ILE A 1 97 ? 3.096 -2.166 -1.357 1.00 91.69 97 ILE A C 1
ATOM 731 O O . ILE A 1 97 ? 2.827 -1.126 -1.954 1.00 91.69 97 ILE A O 1
ATOM 735 N N . ILE A 1 98 ? 4.040 -3.015 -1.755 1.00 89.00 98 ILE A N 1
ATOM 736 C CA . ILE A 1 98 ? 4.885 -2.806 -2.931 1.00 89.00 98 ILE A CA 1
ATOM 737 C C . ILE A 1 98 ? 4.180 -3.368 -4.163 1.00 89.00 98 ILE A C 1
ATOM 739 O O . ILE A 1 98 ? 3.905 -4.564 -4.261 1.00 89.00 98 ILE A O 1
ATOM 743 N N . VAL A 1 99 ? 3.887 -2.488 -5.114 1.00 85.81 99 VAL A N 1
ATOM 744 C CA . VAL A 1 99 ? 3.122 -2.772 -6.327 1.00 85.81 99 VAL A CA 1
ATOM 745 C C . VAL A 1 99 ? 4.022 -2.430 -7.521 1.00 85.81 99 VAL A C 1
ATOM 747 O O . VAL A 1 99 ? 3.686 -1.588 -8.346 1.00 85.81 99 VAL A O 1
ATOM 750 N N . GLU A 1 100 ? 5.184 -3.102 -7.611 1.00 75.44 100 GLU A N 1
ATOM 751 C CA . GLU A 1 100 ? 6.261 -2.772 -8.576 1.00 75.44 100 GLU A CA 1
ATOM 752 C C . GLU A 1 100 ? 6.521 -3.810 -9.687 1.00 75.44 100 GLU A C 1
ATOM 754 O O . GLU A 1 100 ? 6.862 -3.402 -10.793 1.00 75.44 100 GLU A O 1
ATOM 759 N N . GLY A 1 101 ? 6.187 -5.095 -9.480 1.00 69.69 101 GLY A N 1
ATOM 760 C CA . GLY A 1 101 ? 6.114 -6.104 -10.556 1.00 69.69 101 GLY A CA 1
ATOM 761 C C . GLY A 1 101 ? 7.226 -7.137 -10.522 1.00 69.69 101 GLY A C 1
ATOM 762 O O . GLY A 1 101 ? 8.397 -6.780 -10.776 1.00 69.69 101 GLY A O 1
#

Secondary structure (DSSP, 8-state):
-EEEEEE-GGGTS--TT-----HHHHHHHHHHHTTTSSEEEEEE--S---TTS-HHHHHHHHTTS-SSSSPPPHHHHHHHHHHHHSGGGTT--S-EEE---

pLDDT: mean 77.68, std 13.65, range [53.59, 94.19]

Solvent-accessible surface area (backbone atoms only — not comparable to full-atom values): 6131 Å² total; per-residue (Å²): 105,63,45,75,44,83,32,44,48,55,53,82,44,86,44,88,89,62,88,64,84,48,54,57,63,54,32,38,55,47,26,62,76,30,64,95,61,45,37,22,30,31,40,24,54,38,91,66,90,48,98,86,56,67,71,75,65,52,59,62,46,62,75,73,70,44,76,44,95,61,87,76,56,80,75,70,51,50,60,59,55,49,41,58,65,38,77,87,30,71,89,60,54,42,46,73,49,80,57,63,88

Nearest PDB structures (foldseek):
  4mow-assembly1_D  TM=8.217E-01  e=1.098E-03  Burkholderia cenocepacia J2315
  4wjz-assembly1_D  TM=8.525E-01  e=1.027E-03  Vibrio cholerae O1 biovar El Tor str. N16961
  3tzq-assembly1_B  TM=8.228E-01  e=2.000E-03  Mycobacterium marinum M
  4wcf-assembly1_B  TM=7.535E-01  e=1.027E-03  Trypanosoma brucei brucei
  3jq8-assembly1_A  TM=7.639E-01  e=3.188E-03  Trypanosoma brucei

Foldseek 3Di:
DFAEAEFEPCQVDPDPPDPDDGPLVVQLVVQVVQVVHYAGEYEYQYDADDPPDDPVVVVVCLVPPAPPNDHDDPVQCVVVVCCRVDCVCVVPHSYYHYPRD

Radius of gyration: 14.77 Å; Cα contacts (8 Å, |Δi|>4): 141; chains: 1; bounding box: 33×23×41 Å